Protein AF-A0A927HK57-F1 (afdb_monomer_lite)

Structure (mmCIF, N/CA/C/O backbone):
data_AF-A0A927HK57-F1
#
_entry.id   AF-A0A927HK57-F1
#
loop_
_atom_site.group_PDB
_atom_site.id
_atom_site.type_symbol
_atom_site.label_atom_id
_atom_site.label_alt_id
_atom_site.label_comp_id
_atom_site.label_asym_id
_atom_site.label_entity_id
_atom_site.label_seq_id
_atom_site.pdbx_PDB_ins_code
_atom_site.Cartn_x
_atom_site.Cartn_y
_atom_site.Cartn_z
_atom_site.occupancy
_atom_site.B_iso_or_equiv
_atom_site.auth_seq_id
_atom_site.auth_comp_id
_atom_site.auth_asym_id
_atom_site.auth_atom_id
_atom_site.pdbx_PDB_model_num
ATOM 1 N N . MET A 1 1 ? -28.330 18.728 4.223 1.00 63.03 1 MET A N 1
ATOM 2 C CA . MET A 1 1 ? -27.303 17.717 4.567 1.00 63.03 1 MET A CA 1
ATOM 3 C C . MET A 1 1 ? -26.983 16.919 3.304 1.00 63.03 1 MET A C 1
ATOM 5 O O . MET A 1 1 ? -27.924 16.447 2.682 1.00 63.03 1 MET A O 1
ATOM 9 N N . LYS A 1 2 ? -25.718 16.839 2.861 1.00 82.31 2 LYS A N 1
ATOM 10 C CA . LYS A 1 2 ? -25.312 16.043 1.682 1.00 82.31 2 LYS A CA 1
ATOM 11 C C . LYS A 1 2 ? -24.491 14.846 2.158 1.00 82.31 2 LYS A C 1
ATOM 13 O O . LYS A 1 2 ? -23.321 15.009 2.489 1.00 82.31 2 LYS A O 1
ATOM 18 N N . ILE A 1 3 ? -25.120 13.676 2.232 1.00 85.00 3 ILE A N 1
ATOM 19 C CA . ILE A 1 3 ? -24.443 12.433 2.616 1.00 85.00 3 ILE A CA 1
ATOM 20 C C . ILE A 1 3 ? -23.554 11.993 1.447 1.00 85.00 3 ILE A C 1
ATOM 22 O O . ILE A 1 3 ? -24.006 11.943 0.303 1.00 85.00 3 ILE A O 1
ATOM 26 N N . ARG A 1 4 ? -22.284 11.702 1.736 1.00 92.00 4 ARG A N 1
ATOM 27 C CA . ARG A 1 4 ? -21.333 11.070 0.811 1.00 92.00 4 ARG A CA 1
ATOM 28 C C . ARG A 1 4 ? -20.842 9.773 1.437 1.00 92.00 4 ARG A C 1
ATOM 30 O O . ARG A 1 4 ? -20.787 9.662 2.658 1.00 92.00 4 ARG A O 1
ATOM 37 N N . SER A 1 5 ? -20.465 8.821 0.597 1.00 93.06 5 SER A N 1
ATOM 38 C CA 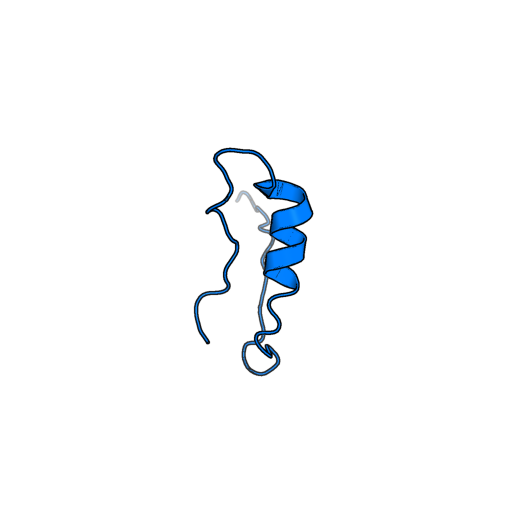. SER A 1 5 ? -19.829 7.574 1.009 1.00 93.06 5 SER A CA 1
ATOM 39 C C . SER A 1 5 ? -18.355 7.569 0.607 1.00 93.06 5 SER A C 1
ATOM 41 O O . SER A 1 5 ? -17.965 8.165 -0.399 1.00 93.06 5 SER A O 1
ATOM 43 N N . GLN A 1 6 ? -17.535 6.898 1.414 1.00 95.19 6 GLN A N 1
ATOM 44 C CA . GLN A 1 6 ? -16.121 6.662 1.148 1.00 95.19 6 GLN A CA 1
ATOM 45 C C . GLN A 1 6 ? -15.852 5.164 1.258 1.00 95.19 6 GLN A C 1
ATOM 47 O O . GLN A 1 6 ? -16.287 4.518 2.210 1.00 95.19 6 GLN A O 1
ATOM 52 N N . VAL A 1 7 ? -15.121 4.619 0.287 1.00 96.75 7 VAL A N 1
ATOM 53 C CA . VAL A 1 7 ? -14.600 3.255 0.384 1.00 96.75 7 VAL A CA 1
ATOM 54 C C . VAL A 1 7 ? -13.427 3.271 1.363 1.00 96.75 7 VAL A C 1
ATOM 56 O O . VAL A 1 7 ? -12.450 3.990 1.153 1.00 96.75 7 VAL A O 1
ATOM 59 N N . GLY A 1 8 ? -13.550 2.506 2.445 1.00 94.75 8 GLY A N 1
ATOM 60 C CA . GLY A 1 8 ? -12.492 2.284 3.428 1.00 94.75 8 GLY A CA 1
ATOM 61 C C . GLY A 1 8 ? -11.878 0.893 3.283 1.00 94.75 8 GLY A C 1
ATOM 62 O O . GLY A 1 8 ? -12.513 -0.026 2.771 1.00 94.75 8 GLY A O 1
ATOM 63 N N . MET A 1 9 ? -10.644 0.734 3.756 1.00 94.62 9 MET A N 1
ATOM 64 C CA . MET A 1 9 ? -9.948 -0.551 3.825 1.00 94.62 9 MET A CA 1
ATOM 65 C C . MET A 1 9 ? -9.329 -0.704 5.214 1.00 94.62 9 MET A C 1
ATOM 67 O O . MET A 1 9 ? -8.779 0.255 5.751 1.00 94.62 9 MET A O 1
ATOM 71 N N . VAL A 1 10 ? -9.411 -1.909 5.781 1.00 94.12 10 VAL A N 1
ATOM 72 C CA . VAL A 1 10 ? -8.791 -2.256 7.067 1.00 94.12 10 VAL A CA 1
ATOM 73 C C . VAL A 1 10 ? -7.843 -3.426 6.856 1.00 94.12 10 VAL A C 1
ATOM 75 O O . VAL A 1 10 ? -8.182 -4.403 6.189 1.00 94.12 10 VAL A O 1
ATOM 78 N N . LEU A 1 11 ? -6.652 -3.314 7.435 1.00 92.44 11 LEU A N 1
ATOM 79 C CA . LEU A 1 11 ? -5.585 -4.300 7.334 1.00 92.44 11 LEU A CA 1
ATOM 80 C C . LEU A 1 11 ? -5.276 -4.817 8.734 1.00 92.44 11 LEU A C 1
ATOM 82 O O . LEU A 1 11 ? -4.848 -4.057 9.598 1.00 92.44 11 LEU A O 1
ATOM 86 N N . ASN A 1 12 ? -5.520 -6.106 8.962 1.00 92.94 12 ASN A N 1
ATOM 87 C CA . ASN A 1 12 ? -5.193 -6.743 10.232 1.00 92.94 12 ASN A CA 1
ATOM 88 C C . ASN A 1 12 ? -3.692 -7.077 10.259 1.00 92.94 12 ASN A C 1
ATOM 90 O O . ASN A 1 12 ? -3.236 -7.991 9.567 1.00 92.94 12 ASN A O 1
ATOM 94 N N . LEU A 1 13 ? -2.942 -6.321 11.061 1.00 91.19 13 LEU A N 1
ATOM 95 C CA . LEU A 1 13 ? -1.488 -6.436 11.179 1.00 91.19 13 LEU A CA 1
ATOM 96 C C . LEU A 1 13 ? -1.044 -7.700 11.930 1.00 91.19 13 LEU A C 1
ATOM 98 O O . LEU A 1 13 ? 0.036 -8.212 11.634 1.00 91.19 13 LEU A O 1
ATOM 102 N N . ASP A 1 14 ? -1.887 -8.264 12.799 1.00 94.00 14 ASP A N 1
ATOM 103 C CA . ASP A 1 14 ? -1.599 -9.522 13.503 1.00 94.00 14 ASP A CA 1
ATOM 104 C C . ASP A 1 14 ? -1.583 -10.714 12.539 1.00 94.00 14 ASP A C 1
ATOM 106 O O . ASP A 1 14 ? -0.785 -11.639 12.679 1.00 94.00 14 ASP A O 1
ATOM 110 N N . LYS A 1 15 ? -2.443 -10.677 11.513 1.00 92.19 15 LYS A N 1
ATOM 111 C CA . LYS A 1 15 ? -2.511 -11.713 10.468 1.00 92.19 15 LYS A CA 1
ATOM 112 C C . LYS A 1 15 ? -1.577 -11.463 9.289 1.00 92.19 15 LYS A C 1
ATOM 114 O O . LYS A 1 15 ? -1.372 -12.365 8.478 1.00 92.19 15 LYS A O 1
ATOM 119 N N . CYS A 1 16 ? -1.051 -10.250 9.141 1.00 92.75 16 CYS A 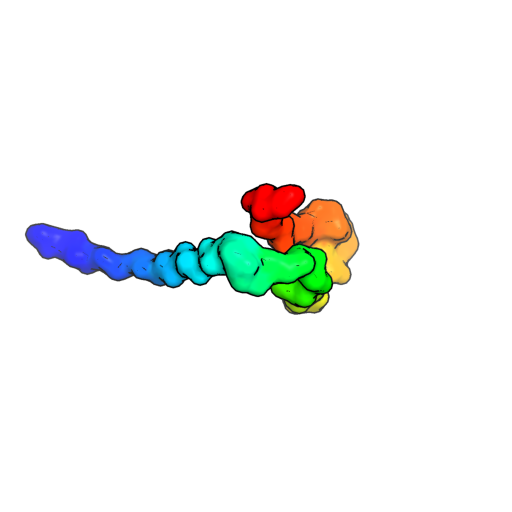N 1
ATOM 120 C CA . CYS A 1 16 ? -0.090 -9.959 8.088 1.00 92.75 16 CYS A CA 1
ATOM 121 C C . CYS A 1 16 ? 1.180 -10.779 8.340 1.00 92.75 16 CYS A C 1
ATOM 123 O O . CYS A 1 16 ? 1.752 -10.694 9.419 1.00 92.75 16 CYS A O 1
ATOM 125 N N . ILE A 1 17 ? 1.645 -11.558 7.362 1.00 94.19 17 ILE A N 1
ATOM 126 C CA . ILE A 1 17 ? 2.887 -12.348 7.484 1.00 94.19 17 ILE A CA 1
ATOM 127 C C . ILE A 1 17 ? 4.073 -11.730 6.738 1.00 94.19 17 ILE A C 1
ATOM 129 O O . ILE A 1 17 ? 5.170 -12.268 6.789 1.00 94.19 17 ILE A O 1
ATOM 133 N N . GLY A 1 18 ? 3.869 -10.611 6.037 1.00 92.50 18 GLY A N 1
ATOM 134 C CA . GLY A 1 18 ? 4.935 -9.966 5.266 1.00 92.50 18 GLY A CA 1
ATOM 135 C C . GLY A 1 18 ? 5.366 -10.747 4.020 1.00 92.50 18 GLY A C 1
ATOM 136 O O . GLY A 1 18 ? 6.505 -10.646 3.598 1.00 92.50 18 GLY A O 1
ATOM 137 N N . CYS A 1 19 ? 4.474 -11.522 3.396 1.00 94.06 19 CYS A N 1
ATOM 138 C CA . CYS A 1 19 ? 4.803 -12.311 2.199 1.00 94.06 19 CYS A CA 1
ATOM 139 C C . CYS A 1 19 ? 4.934 -11.489 0.901 1.00 94.06 19 CYS A C 1
ATOM 141 O O . CYS A 1 19 ? 5.209 -12.053 -0.152 1.00 94.06 19 CYS A O 1
ATOM 143 N N . HIS A 1 20 ? 4.679 -10.177 0.945 1.00 92.88 20 HIS A N 1
ATOM 144 C CA . HIS A 1 20 ? 4.757 -9.243 -0.190 1.00 92.88 20 HIS A CA 1
ATOM 145 C C . HIS A 1 20 ? 3.866 -9.549 -1.407 1.00 92.88 20 HIS A C 1
ATOM 147 O O . HIS A 1 20 ? 3.949 -8.856 -2.421 1.00 92.88 20 HIS A O 1
ATOM 153 N N . THR A 1 21 ? 2.948 -10.512 -1.314 1.00 94.12 21 THR A N 1
ATOM 154 C CA . THR A 1 21 ? 2.049 -10.869 -2.421 1.00 94.12 21 THR A CA 1
ATOM 155 C C . THR A 1 21 ? 1.229 -9.674 -2.905 1.00 94.12 21 THR A C 1
ATOM 157 O O . THR A 1 21 ? 1.154 -9.434 -4.106 1.00 94.12 21 THR A O 1
ATOM 160 N N . CYS A 1 22 ? 0.678 -8.877 -1.982 1.00 93.12 22 CYS A N 1
ATOM 161 C CA . CYS A 1 22 ? -0.104 -7.687 -2.322 1.00 93.12 22 CYS A CA 1
ATOM 162 C C . CYS A 1 22 ? 0.717 -6.636 -3.095 1.00 93.12 22 CYS A C 1
ATOM 164 O O . CYS A 1 22 ? 0.207 -6.032 -4.043 1.00 93.12 22 CYS A O 1
ATOM 166 N N . SER A 1 23 ? 1.993 -6.456 -2.744 1.00 92.00 23 SER A N 1
ATOM 167 C CA . SER A 1 23 ? 2.907 -5.540 -3.431 1.00 92.00 23 SER A CA 1
ATOM 168 C C . SER A 1 23 ? 3.223 -6.021 -4.849 1.00 92.00 23 SER A C 1
ATOM 170 O O . SER A 1 23 ? 3.131 -5.229 -5.785 1.00 92.00 23 SER A O 1
ATOM 172 N N . VAL A 1 24 ? 3.509 -7.317 -5.032 1.00 93.12 24 VAL A N 1
ATOM 173 C CA . VAL A 1 24 ? 3.804 -7.909 -6.353 1.00 93.12 24 VAL A CA 1
ATOM 174 C C . VAL A 1 24 ? 2.592 -7.833 -7.278 1.00 93.12 24 VAL A C 1
ATOM 176 O O . VAL A 1 24 ? 2.716 -7.408 -8.425 1.00 93.12 24 VAL A O 1
ATOM 179 N N . THR A 1 25 ? 1.398 -8.176 -6.790 1.00 94.25 25 THR A N 1
ATOM 180 C CA . THR A 1 25 ? 0.183 -8.100 -7.614 1.00 94.25 25 THR A CA 1
ATOM 181 C C . THR A 1 25 ? -0.125 -6.669 -8.041 1.00 94.25 25 THR A C 1
ATOM 183 O O . THR A 1 25 ? -0.481 -6.435 -9.192 1.00 94.25 25 THR A O 1
ATOM 186 N N . CYS A 1 26 ? 0.042 -5.694 -7.140 1.00 94.31 26 CYS A N 1
ATOM 187 C CA . CYS A 1 26 ? -0.198 -4.292 -7.469 1.00 94.31 26 CYS A CA 1
ATOM 188 C C . CYS A 1 26 ? 0.826 -3.777 -8.491 1.00 94.31 26 CYS A C 1
ATOM 190 O O . CYS A 1 26 ? 0.446 -3.116 -9.457 1.00 94.31 26 CYS A O 1
ATOM 192 N N . LYS A 1 27 ? 2.100 -4.149 -8.322 1.00 91.56 27 LYS A N 1
ATOM 193 C CA . LYS A 1 27 ? 3.178 -3.833 -9.260 1.00 91.56 27 LYS A CA 1
ATOM 194 C C . LYS A 1 27 ? 2.868 -4.342 -10.664 1.00 91.56 27 LYS A C 1
ATOM 196 O O . LYS A 1 27 ? 2.814 -3.540 -11.592 1.00 91.56 27 LYS A O 1
ATOM 201 N N . ASN A 1 28 ? 2.573 -5.636 -10.776 1.00 93.38 28 ASN A N 1
ATOM 202 C CA . ASN A 1 28 ? 2.340 -6.312 -12.051 1.00 93.38 28 ASN A CA 1
ATOM 203 C C . ASN A 1 28 ? 1.177 -5.717 -12.847 1.00 93.38 28 ASN A C 1
ATOM 205 O O . ASN A 1 28 ? 1.238 -5.666 -14.071 1.00 93.38 28 ASN A O 1
ATOM 209 N N . VAL A 1 29 ? 0.120 -5.276 -12.162 1.00 95.19 29 VAL A N 1
ATOM 210 C CA . VAL A 1 29 ? -1.061 -4.719 -12.832 1.00 95.19 29 VAL A CA 1
ATOM 211 C C . VAL A 1 29 ? -0.875 -3.236 -13.166 1.00 95.19 29 VAL A C 1
ATOM 213 O O . VAL A 1 29 ? -1.341 -2.793 -14.213 1.00 95.19 29 VAL A O 1
ATOM 216 N N . TRP A 1 30 ? -0.208 -2.457 -12.308 1.00 94.19 30 TRP A N 1
ATOM 217 C CA . TRP A 1 30 ? -0.294 -0.991 -12.375 1.00 94.19 30 TRP A CA 1
ATOM 218 C C . TRP A 1 30 ? 1.029 -0.255 -12.606 1.00 94.19 30 TRP A C 1
ATOM 220 O O . TRP A 1 30 ? 1.008 0.851 -13.152 1.00 94.19 30 TRP A O 1
ATOM 230 N N . THR A 1 31 ? 2.173 -0.800 -12.181 1.00 92.81 31 THR A N 1
ATOM 231 C CA . THR A 1 31 ? 3.451 -0.059 -12.179 1.00 92.81 31 THR A CA 1
ATOM 232 C C . THR A 1 31 ? 4.631 -0.794 -12.821 1.00 92.81 31 THR A C 1
ATOM 234 O O . THR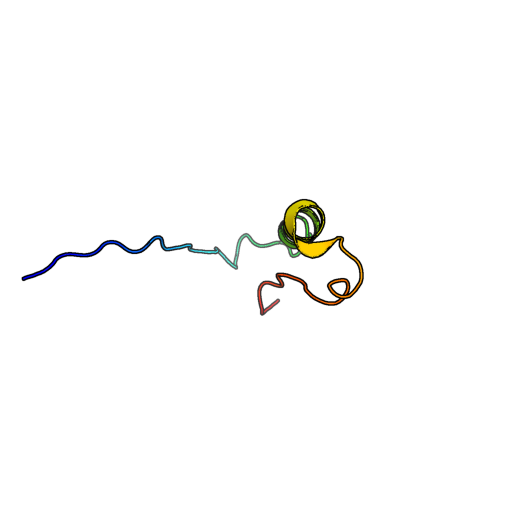 A 1 31 ? 5.765 -0.403 -12.574 1.00 92.81 31 THR A O 1
ATOM 237 N N . SER A 1 32 ? 4.401 -1.778 -13.696 1.00 91.31 32 SER A N 1
ATOM 238 C CA . SER A 1 32 ? 5.451 -2.477 -14.479 1.00 91.31 32 SER A CA 1
ATOM 239 C C . SER A 1 32 ? 5.928 -1.742 -15.743 1.00 91.31 32 SER A C 1
ATOM 241 O O . SER A 1 32 ? 6.429 -2.362 -16.678 1.00 91.31 32 SER A O 1
ATOM 243 N N . ARG A 1 33 ? 5.692 -0.431 -15.825 1.00 91.44 33 ARG A N 1
ATOM 244 C CA . ARG A 1 33 ? 6.090 0.399 -16.970 1.00 91.44 33 ARG A CA 1
ATOM 245 C C . ARG A 1 33 ? 7.372 1.149 -16.645 1.00 91.44 33 ARG A C 1
ATOM 247 O O . ARG A 1 33 ? 7.540 1.628 -15.522 1.00 91.44 33 ARG A O 1
ATOM 254 N N . GLU A 1 34 ? 8.205 1.340 -17.663 1.00 92.81 34 GLU A N 1
ATOM 255 C CA . GLU A 1 34 ? 9.467 2.063 -17.541 1.00 92.81 34 GLU A CA 1
ATOM 256 C C . GLU A 1 34 ? 9.274 3.438 -16.876 1.00 92.81 34 GLU A C 1
ATOM 258 O O . GLU A 1 34 ? 8.292 4.146 -17.118 1.00 92.81 34 GLU A O 1
ATOM 263 N N . GLY A 1 35 ? 10.184 3.782 -15.963 1.00 91.12 35 GLY A N 1
ATOM 264 C CA . GLY A 1 35 ? 10.101 4.993 -15.144 1.00 91.12 35 GLY A CA 1
ATOM 265 C C . GLY A 1 35 ? 9.212 4.882 -13.898 1.00 91.12 35 GLY A C 1
ATOM 266 O O . GLY A 1 35 ? 9.308 5.743 -13.032 1.00 91.12 35 GLY A O 1
ATOM 267 N N . MET A 1 36 ? 8.409 3.822 -13.738 1.00 92.44 36 MET A N 1
ATOM 268 C CA . MET A 1 36 ? 7.617 3.556 -12.519 1.00 92.44 36 MET A CA 1
ATOM 269 C C . MET A 1 36 ? 8.165 2.381 -11.700 1.00 92.44 36 MET A C 1
ATOM 271 O O . MET A 1 36 ? 7.515 1.898 -10.769 1.00 92.44 36 MET A O 1
ATOM 275 N N . GLU A 1 37 ? 9.382 1.933 -12.012 1.00 88.31 37 GLU A N 1
ATOM 276 C CA . GLU A 1 37 ? 9.984 0.736 -11.427 1.00 88.31 37 GLU A CA 1
ATOM 277 C C . GLU A 1 37 ? 10.133 0.822 -9.898 1.00 88.31 37 GLU A C 1
ATOM 279 O O . GLU A 1 37 ? 9.852 -0.151 -9.201 1.00 88.31 37 GLU A O 1
ATOM 284 N N . TYR A 1 38 ? 10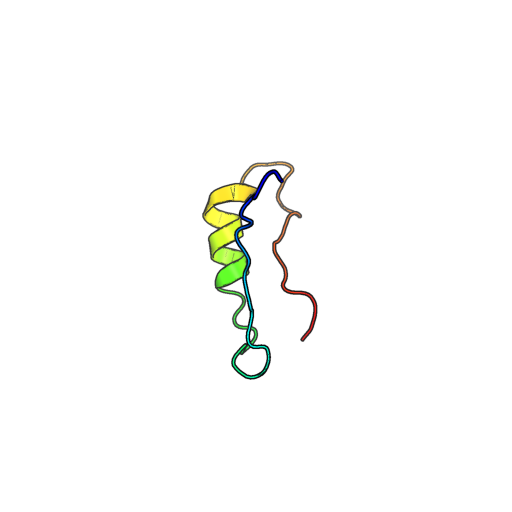.408 2.012 -9.366 1.00 85.75 38 TYR A N 1
ATOM 285 C CA . TYR A 1 38 ? 10.541 2.280 -7.929 1.00 85.75 38 TYR A CA 1
ATOM 286 C C . TYR A 1 38 ? 9.203 2.434 -7.180 1.00 85.75 38 TYR A C 1
ATOM 288 O O . TYR A 1 38 ? 9.184 2.470 -5.948 1.00 85.75 38 TYR A O 1
ATOM 296 N N . ALA A 1 39 ? 8.077 2.560 -7.890 1.00 86.94 39 ALA A N 1
ATOM 297 C CA . ALA A 1 39 ? 6.776 2.801 -7.277 1.00 86.94 39 ALA A CA 1
ATOM 298 C C . ALA A 1 39 ? 6.156 1.484 -6.782 1.00 86.94 39 ALA A C 1
ATOM 300 O O . ALA A 1 39 ? 5.628 0.689 -7.569 1.00 86.94 39 ALA A O 1
ATOM 301 N N . LEU A 1 40 ? 6.211 1.276 -5.463 1.00 81.00 40 LEU A N 1
ATOM 302 C CA . LEU A 1 40 ? 5.705 0.089 -4.775 1.00 81.00 40 LEU A CA 1
ATOM 303 C C . LEU A 1 40 ? 4.636 0.465 -3.746 1.00 81.00 40 LEU A C 1
ATOM 305 O O . LEU A 1 40 ? 4.811 1.386 -2.947 1.00 81.00 40 LEU A O 1
ATOM 309 N N . VAL A 1 41 ? 3.547 -0.304 -3.718 1.00 75.75 41 VAL A N 1
ATOM 310 C CA . VAL A 1 41 ? 2.587 -0.263 -2.610 1.00 75.75 41 VAL A CA 1
ATOM 311 C C . VAL A 1 41 ? 3.144 -1.126 -1.487 1.00 75.75 41 VAL A C 1
ATOM 313 O O . VAL A 1 41 ? 2.970 -2.346 -1.469 1.00 75.75 41 VAL A O 1
ATOM 316 N N . GLN A 1 42 ? 3.854 -0.480 -0.566 1.00 69.00 42 GLN A N 1
ATOM 317 C CA . GLN A 1 42 ? 4.313 -1.098 0.669 1.00 69.00 42 GLN A CA 1
ATOM 318 C C . GLN A 1 42 ? 3.349 -0.737 1.796 1.00 69.00 42 GLN A C 1
ATOM 320 O O . GLN A 1 42 ? 3.083 0.438 2.055 1.00 69.00 42 GLN A O 1
ATOM 325 N N . GLN A 1 43 ? 2.852 -1.748 2.502 1.00 62.22 43 GLN A N 1
ATOM 326 C CA . GLN A 1 43 ? 2.200 -1.509 3.782 1.00 62.22 43 GLN A CA 1
ATOM 327 C C . GLN A 1 43 ? 3.296 -1.151 4.781 1.00 62.22 43 GLN A C 1
ATOM 329 O O . GLN A 1 43 ? 4.181 -1.956 5.068 1.00 62.22 43 GLN A O 1
ATOM 334 N N . ARG A 1 44 ? 3.314 0.115 5.201 1.00 50.50 44 ARG A N 1
ATOM 335 C CA . ARG A 1 44 ? 4.294 0.640 6.152 1.00 50.50 44 ARG A CA 1
ATOM 336 C C . ARG A 1 44 ? 4.177 -0.167 7.451 1.00 50.50 44 ARG A C 1
ATOM 338 O O . ARG A 1 44 ? 3.103 -0.182 8.041 1.00 50.50 44 ARG A O 1
ATOM 345 N N . GLY A 1 45 ? 5.269 -0.797 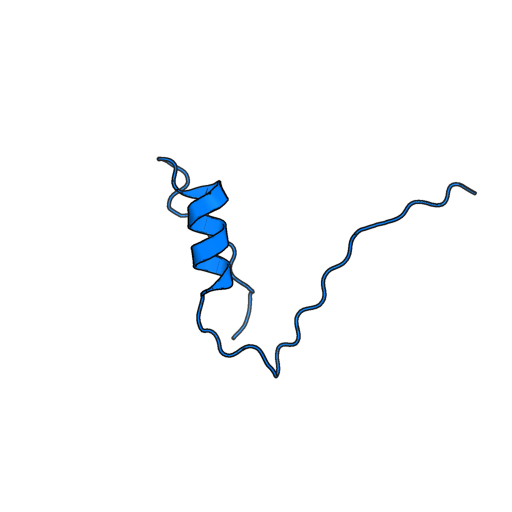7.880 1.00 52.84 45 GLY A N 1
ATOM 346 C CA . GLY A 1 45 ? 5.355 -1.481 9.172 1.00 52.84 45 GLY A CA 1
ATOM 347 C C . GLY A 1 45 ? 4.976 -2.963 9.136 1.00 52.84 45 GLY A C 1
ATOM 348 O O . GLY A 1 45 ? 3.856 -3.345 9.468 1.00 52.84 45 GLY A O 1
ATOM 349 N N . LYS A 1 46 ? 5.962 -3.799 8.824 1.00 47.09 46 LYS A N 1
ATOM 350 C CA . LYS A 1 46 ? 6.536 -4.637 9.878 1.00 47.09 46 LYS A CA 1
ATOM 351 C C . LYS A 1 46 ? 7.976 -4.203 10.086 1.00 47.09 46 LYS A C 1
ATOM 353 O O . LYS A 1 46 ? 8.586 -3.810 9.065 1.00 47.09 46 LYS A O 1
#

Radius of gyration: 14.81 Å; chains: 1; bounding box: 38×30×31 Å

Organism: Klebsiella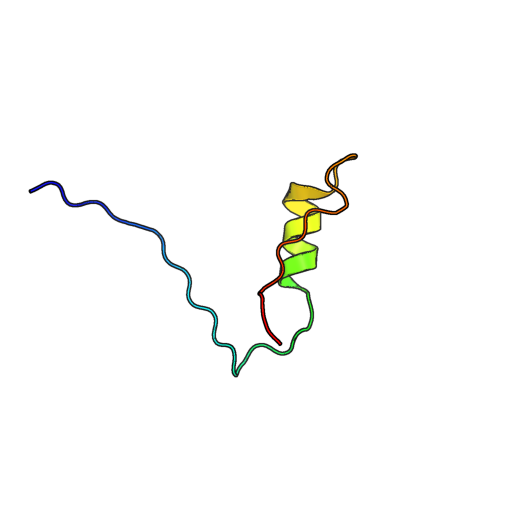 pneumoniae (NCBI:txid573)

pLDDT: mean 87.1, std 12.45, range [47.09, 96.75]

Secondary structure (DSSP, 8-state):
------------TTT-----HHHHHHIIIII-STT-TT-----S--

Foldseek 3Di:
DDDDDDDDDDDDPVPDPPPCPVFVVCCVVPQVDPPSNPPTDDDPDD

InterPro domains:
  IPR017896 4Fe-4S ferredoxin-type, iron-sulphur binding domain [PF12797] (9-27)
  IPR017896 4Fe-4S ferredoxin-type, iron-sulphur binding domain [PS51379] (7-35)

Sequence (46 aa):
MKIRSQVGMVLNLDKCIGCHTCSVTCKNVWTSREGMEYALVQQRGK